Protein AF-A0A432SIT1-F1 (afdb_monomer_lite)

Foldseek 3Di:
DDDDDPPPPVVVVDPPPPPQPDAPPRVPDSDCCQAVVLLVPPPNHDWKHKYAAQDDDPCAQVDPVGPDQQDDHGWIFIFTSPFFDWDDDPPDIDTDGHSVRTDHTDD

pLDDT: mean 75.12, std 15.75, range [45.81, 93.75]

Sequence (107 aa):
MKRRELLGSLASAFTPKQESLIRPPYFGDESRAFEQECIRCDGRCATVCEEQIIQMGDDAYRREDMTIPWCKKGDHVMFGKYAGHRFKYGKSELRIMNDDEILAIVP

Structure (mmCIF, N/CA/C/O backbone):
data_AF-A0A432SIT1-F1
#
_entry.id   AF-A0A432SIT1-F1
#
loop_
_atom_site.group_PDB
_atom_site.id
_atom_site.type_symbol
_atom_site.label_atom_id
_atom_site.label_alt_id
_atom_site.label_comp_id
_atom_site.label_asym_id
_atom_site.label_entity_id
_atom_site.label_seq_id
_atom_site.pdbx_PDB_ins_code
_atom_site.Cartn_x
_atom_site.Cartn_y
_atom_site.Cartn_z
_atom_site.occupancy
_atom_site.B_iso_or_equiv
_atom_site.auth_seq_id
_atom_site.auth_comp_id
_atom_site.auth_asym_id
_atom_site.auth_atom_id
_atom_site.pdbx_PDB_model_num
ATOM 1 N N . MET A 1 1 ? -3.433 60.033 -12.160 1.00 45.81 1 MET A N 1
ATOM 2 C CA . MET A 1 1 ? -3.430 58.606 -12.549 1.00 45.81 1 MET A CA 1
ATOM 3 C C . MET A 1 1 ? -2.956 57.775 -11.356 1.00 45.81 1 MET A C 1
ATOM 5 O O . MET A 1 1 ? -1.764 57.713 -11.109 1.00 45.81 1 MET A O 1
ATOM 9 N N . LYS A 1 2 ? -3.878 57.216 -10.562 1.00 51.25 2 LYS A N 1
ATOM 10 C CA . LYS A 1 2 ? -3.599 56.277 -9.458 1.00 51.25 2 LYS A CA 1
ATOM 11 C C . LYS A 1 2 ? -4.516 55.074 -9.669 1.00 51.25 2 LYS A C 1
ATOM 13 O O . LYS A 1 2 ? -5.726 55.219 -9.525 1.00 51.25 2 LYS A O 1
ATOM 18 N N . ARG A 1 3 ? -3.976 53.943 -10.130 1.00 53.25 3 ARG A N 1
ATOM 19 C CA . ARG A 1 3 ? -4.777 52.740 -10.440 1.00 53.25 3 ARG A CA 1
ATOM 20 C C . ARG A 1 3 ? -3.981 51.433 -10.355 1.00 53.25 3 ARG A C 1
ATOM 22 O O . ARG A 1 3 ? -4.161 50.533 -11.162 1.00 53.25 3 ARG A O 1
ATOM 29 N N . ARG A 1 4 ? -3.084 51.351 -9.381 1.00 57.81 4 ARG A N 1
ATOM 30 C CA . ARG A 1 4 ? -2.407 50.135 -8.909 1.00 57.81 4 ARG A CA 1
ATOM 31 C C . ARG A 1 4 ? -2.311 50.278 -7.381 1.00 57.81 4 ARG A C 1
ATOM 33 O O . ARG A 1 4 ? -2.437 51.402 -6.913 1.00 57.81 4 ARG A O 1
ATOM 40 N N . GLU A 1 5 ? -2.194 49.186 -6.635 1.00 55.88 5 GLU A N 1
ATOM 41 C CA . GLU A 1 5 ? -2.113 49.082 -5.153 1.00 55.88 5 GLU A CA 1
ATOM 42 C C . GLU A 1 5 ? -3.354 48.602 -4.362 1.00 55.88 5 GLU A C 1
ATOM 44 O O . GLU A 1 5 ? -3.220 48.364 -3.169 1.00 55.88 5 GLU A O 1
ATOM 49 N N . LEU A 1 6 ? -4.536 48.357 -4.951 1.00 52.81 6 LEU A N 1
ATOM 50 C CA . LEU A 1 6 ? -5.701 47.855 -4.173 1.00 52.81 6 LEU A CA 1
ATOM 51 C C . LEU A 1 6 ? -6.047 46.366 -4.356 1.00 52.81 6 LEU A C 1
ATOM 53 O O . LEU A 1 6 ? -7.003 45.888 -3.757 1.00 52.81 6 LEU A O 1
ATOM 57 N N . LEU A 1 7 ? -5.276 45.613 -5.146 1.00 51.81 7 LEU A N 1
ATOM 58 C CA . LEU A 1 7 ? -5.534 44.184 -5.403 1.00 51.81 7 LEU A CA 1
ATOM 59 C C . LEU A 1 7 ? -4.482 43.235 -4.797 1.00 51.81 7 LEU A C 1
ATOM 61 O O . LEU A 1 7 ? -4.612 42.024 -4.934 1.00 51.81 7 LEU A O 1
ATOM 65 N N . GLY A 1 8 ? -3.460 43.755 -4.107 1.00 47.34 8 GLY A N 1
ATOM 66 C CA . GLY A 1 8 ? -2.400 42.934 -3.500 1.00 47.34 8 GLY A CA 1
ATOM 67 C C . GLY A 1 8 ? -2.788 42.264 -2.176 1.00 47.34 8 GLY A C 1
ATOM 68 O O . GLY A 1 8 ? -2.191 41.264 -1.796 1.00 47.34 8 GLY A O 1
ATOM 69 N N . SER A 1 9 ? -3.806 42.776 -1.482 1.00 53.16 9 SER A N 1
ATOM 70 C CA . SER A 1 9 ? -4.184 42.344 -0.127 1.00 53.16 9 SER A CA 1
ATOM 71 C C . SER A 1 9 ? -5.283 41.274 -0.074 1.00 53.16 9 SER A C 1
ATOM 73 O O . SER A 1 9 ? -5.517 40.710 0.990 1.00 53.16 9 SER A O 1
ATOM 75 N N . LEU A 1 10 ? -5.928 40.942 -1.201 1.00 51.94 10 LEU A N 1
ATOM 76 C CA . LEU A 1 10 ? -6.964 39.895 -1.273 1.00 51.94 10 LEU A CA 1
ATOM 77 C C . LEU A 1 10 ? -6.429 38.518 -1.701 1.00 51.94 10 LEU A C 1
ATOM 79 O O . LEU A 1 10 ? -7.095 37.512 -1.477 1.00 51.94 10 LEU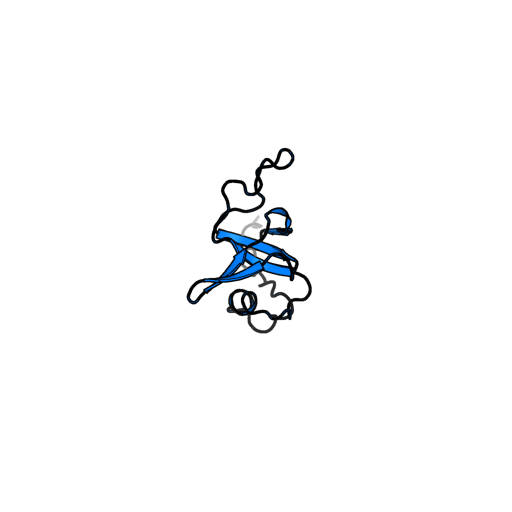 A O 1
ATOM 83 N N . ALA A 1 11 ? -5.222 38.445 -2.269 1.00 51.22 11 ALA A N 1
ATOM 84 C CA . ALA A 1 11 ? -4.628 37.181 -2.717 1.00 51.22 11 ALA A CA 1
ATOM 85 C C . ALA A 1 11 ? -4.097 36.303 -1.565 1.00 51.22 11 ALA A C 1
ATOM 87 O O . ALA A 1 11 ? -3.894 35.109 -1.753 1.00 51.22 11 ALA A O 1
ATOM 88 N N . SER A 1 12 ? -3.914 36.866 -0.363 1.00 50.09 12 SER A N 1
ATOM 89 C CA . SER A 1 12 ? -3.457 36.117 0.822 1.00 50.09 12 SER A CA 1
ATOM 90 C C . SER A 1 12 ? -4.591 35.364 1.544 1.00 50.09 12 SER A C 1
ATOM 92 O O . SER A 1 12 ? -4.336 34.554 2.428 1.00 50.09 12 SER A O 1
ATOM 94 N N . ALA A 1 13 ? -5.857 35.615 1.183 1.00 53.28 13 ALA A N 1
ATOM 95 C CA . ALA A 1 13 ? -7.022 35.019 1.848 1.00 53.28 13 ALA A CA 1
ATOM 96 C C . ALA A 1 13 ? -7.480 33.678 1.241 1.00 53.28 13 ALA A C 1
ATOM 98 O O . ALA A 1 13 ? -8.385 33.046 1.777 1.00 53.28 13 ALA A O 1
ATOM 99 N N . PHE A 1 14 ? -6.859 33.236 0.144 1.00 55.19 14 PHE A N 1
ATOM 100 C CA . PHE A 1 14 ? -7.122 31.943 -0.490 1.00 55.19 14 PHE A CA 1
ATOM 101 C C . PHE A 1 14 ? -5.865 31.073 -0.441 1.00 55.19 14 PHE A C 1
ATOM 103 O O . PHE A 1 14 ? -5.295 30.706 -1.465 1.00 55.19 14 PHE A O 1
ATOM 110 N N . THR A 1 15 ? -5.421 30.715 0.763 1.00 55.22 15 THR A N 1
ATOM 111 C CA . THR A 1 15 ? -4.758 29.419 0.903 1.00 55.22 15 THR A CA 1
ATOM 112 C C . THR A 1 15 ? -5.857 28.369 0.747 1.00 55.22 15 THR A C 1
ATOM 114 O O . THR A 1 15 ? -6.814 28.392 1.525 1.00 55.22 15 THR A O 1
ATOM 117 N N . PRO A 1 16 ? -5.815 27.488 -0.272 1.00 46.69 16 PRO A N 1
ATOM 118 C CA . PRO A 1 16 ? -6.739 26.368 -0.307 1.00 46.69 16 PRO A CA 1
ATOM 119 C C . PRO A 1 16 ? -6.491 25.581 0.976 1.00 46.69 16 PRO A C 1
ATOM 121 O O . PRO A 1 16 ? -5.409 25.033 1.184 1.00 46.69 16 PRO A O 1
ATOM 124 N N . LYS A 1 17 ? -7.465 25.611 1.888 1.00 48.81 17 LYS A N 1
ATOM 125 C CA . LYS A 1 17 ? -7.467 24.732 3.049 1.00 48.81 17 LYS A CA 1
ATOM 126 C C . LYS A 1 17 ? -7.450 23.331 2.451 1.00 48.81 17 LYS A C 1
ATOM 128 O O . LYS A 1 17 ? -8.378 22.979 1.731 1.00 48.81 17 LYS A O 1
ATOM 133 N N . GLN A 1 18 ? -6.351 22.608 2.632 1.00 53.22 18 GLN A N 1
ATOM 134 C CA . GLN A 1 18 ? -6.224 21.237 2.164 1.00 53.22 18 GLN A CA 1
ATOM 135 C C . GLN A 1 18 ? -7.281 20.439 2.927 1.00 53.22 18 GLN A C 1
ATOM 137 O O . GLN A 1 18 ? -7.108 20.152 4.108 1.00 53.22 18 GLN A O 1
ATOM 142 N N . GLU A 1 19 ? -8.440 20.233 2.301 1.00 53.88 19 GLU A N 1
ATOM 143 C CA . GLU A 1 19 ? -9.529 19.473 2.899 1.00 53.88 19 GLU A CA 1
ATOM 144 C C . GLU A 1 19 ? -9.008 18.056 3.137 1.00 53.88 19 GLU A C 1
ATOM 146 O O . GLU A 1 19 ? -8.532 17.384 2.218 1.00 53.88 19 GLU A O 1
ATOM 151 N N . SER A 1 20 ? -9.041 17.629 4.395 1.00 57.50 20 SER A N 1
ATOM 152 C CA . SER A 1 20 ? -8.817 16.252 4.809 1.00 57.50 20 SER A CA 1
ATOM 153 C C . SER A 1 20 ? -9.859 15.396 4.090 1.00 57.50 20 SER A C 1
ATOM 155 O O . SER A 1 20 ? -11.030 15.360 4.458 1.00 57.50 20 SER A O 1
ATOM 157 N N . LEU A 1 21 ? -9.455 14.724 3.012 1.00 59.50 21 LEU A N 1
ATOM 158 C CA . LEU A 1 21 ? -10.282 13.736 2.322 1.00 59.50 21 LEU A CA 1
ATOM 159 C C . LEU A 1 21 ? -10.420 12.501 3.224 1.00 59.50 21 LEU A C 1
ATOM 161 O O . LEU A 1 21 ? -9.739 11.493 3.043 1.00 59.50 21 LEU A O 1
ATOM 165 N N . ILE A 1 22 ? -11.287 12.590 4.234 1.00 61.59 22 ILE A N 1
ATOM 166 C CA . ILE A 1 22 ? -11.561 11.475 5.138 1.00 61.59 22 ILE A CA 1
ATOM 167 C C . ILE A 1 22 ? -12.398 10.444 4.383 1.00 61.59 22 ILE A C 1
ATOM 169 O O . ILE A 1 22 ? -13.471 10.748 3.859 1.00 61.59 22 ILE A O 1
ATOM 173 N N . ARG A 1 23 ? -11.913 9.204 4.316 1.00 56.94 23 ARG A N 1
ATOM 174 C CA . ARG A 1 23 ? -12.591 8.126 3.591 1.00 56.94 23 ARG A CA 1
ATOM 175 C C . ARG A 1 23 ? -13.673 7.466 4.459 1.00 56.94 23 ARG A C 1
ATOM 177 O O . ARG A 1 23 ? -13.408 7.182 5.631 1.00 56.94 23 ARG A O 1
ATOM 184 N N . PRO A 1 24 ? -14.850 7.117 3.899 1.00 59.84 24 PRO A N 1
ATOM 185 C CA . PRO A 1 24 ? -15.763 6.185 4.558 1.00 59.84 24 PRO A CA 1
ATOM 186 C C . PRO A 1 24 ? -15.031 4.887 4.912 1.00 59.84 24 PRO A C 1
ATOM 188 O O . PRO A 1 24 ? -14.289 4.374 4.068 1.00 59.84 24 PRO A O 1
ATOM 191 N N . PRO A 1 25 ? -15.262 4.291 6.093 1.00 61.09 25 PRO A N 1
ATOM 192 C CA . PRO A 1 25 ? -16.231 4.643 7.143 1.00 61.09 25 PRO A CA 1
ATOM 193 C C . PRO A 1 25 ? -15.707 5.604 8.233 1.00 61.09 25 PRO A C 1
ATOM 195 O O . PRO A 1 25 ? -16.399 5.823 9.222 1.00 61.09 25 PRO A O 1
ATOM 198 N N . TYR A 1 26 ? -14.504 6.164 8.097 1.00 65.62 26 TYR A N 1
ATOM 199 C CA . TYR A 1 26 ? -13.787 6.849 9.185 1.00 65.62 26 TYR A CA 1
ATOM 200 C C . TYR A 1 26 ? -14.044 8.362 9.265 1.00 65.62 26 TYR A C 1
ATOM 202 O O . TYR A 1 26 ? -13.291 9.080 9.912 1.00 65.62 26 TYR A O 1
ATOM 210 N N . PHE A 1 27 ? -15.127 8.843 8.647 1.00 61.22 27 PHE A N 1
ATOM 211 C CA . PHE A 1 27 ? -15.499 10.260 8.523 1.00 61.22 27 PHE A CA 1
ATOM 212 C C . PHE A 1 27 ? -15.557 11.066 9.832 1.00 61.22 27 PHE A C 1
ATOM 214 O O . PHE A 1 27 ? -15.556 12.290 9.778 1.00 61.22 27 PHE A O 1
ATOM 221 N N . GLY A 1 28 ? -15.672 10.401 10.985 1.00 59.22 28 GLY A N 1
ATOM 222 C CA . GLY A 1 28 ? -15.882 11.050 12.281 1.00 59.22 28 GLY A CA 1
ATOM 223 C C . GLY A 1 28 ? -14.614 11.505 13.004 1.00 59.22 28 GLY A C 1
ATOM 224 O O . GLY A 1 28 ? -14.716 12.363 13.871 1.00 59.22 28 GLY A O 1
ATOM 225 N N . ASP A 1 29 ? -13.442 10.966 12.654 1.00 61.50 29 ASP A N 1
ATOM 226 C CA . ASP A 1 29 ? -12.200 11.204 13.394 1.00 61.50 29 ASP A CA 1
ATOM 227 C C . ASP A 1 29 ? -11.036 11.492 12.438 1.00 61.50 29 ASP A C 1
ATOM 229 O O . ASP A 1 29 ? -10.348 10.590 11.955 1.00 61.50 29 ASP A O 1
ATOM 233 N N . GLU A 1 30 ? -10.779 12.783 12.211 1.00 58.59 30 GLU A N 1
ATOM 234 C CA . GLU A 1 30 ? -9.646 13.286 11.415 1.00 58.59 30 GLU A CA 1
ATOM 235 C C . GLU A 1 30 ? -8.285 12.883 11.978 1.00 58.59 30 GLU A C 1
ATOM 237 O O . GLU A 1 30 ? -7.285 12.878 11.266 1.00 58.59 30 GLU A O 1
ATOM 242 N N . SER A 1 31 ? -8.228 12.601 13.279 1.00 55.97 31 SER A N 1
ATOM 243 C CA . SER A 1 31 ? -6.972 12.705 13.998 1.00 55.97 31 SER A CA 1
ATOM 244 C C . SER A 1 31 ? -6.063 11.504 13.812 1.00 55.97 31 SER A C 1
ATOM 246 O O . SER A 1 31 ? -4.880 11.763 13.6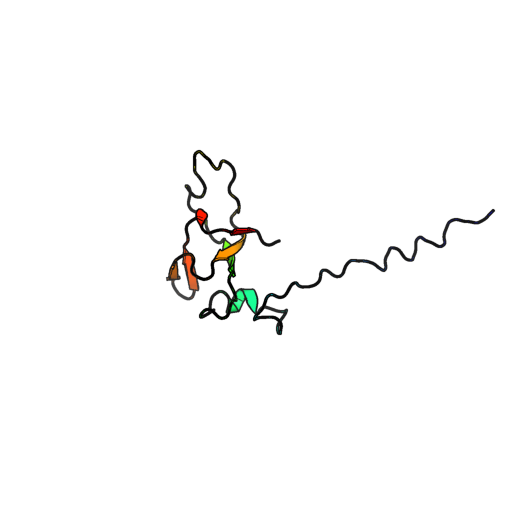73 1.00 55.97 31 SER A O 1
ATOM 248 N N . ARG A 1 32 ? -6.547 10.249 13.787 1.00 54.00 32 ARG A N 1
ATOM 249 C CA . ARG A 1 32 ? -5.733 9.018 13.573 1.00 54.00 32 ARG A CA 1
ATOM 250 C C . ARG A 1 32 ? -6.541 7.762 13.214 1.00 54.00 32 ARG A C 1
ATOM 252 O O . ARG A 1 32 ? -5.985 6.661 13.225 1.00 54.00 32 ARG A O 1
ATOM 259 N N . ALA A 1 33 ? -7.842 7.888 12.939 1.00 58.56 33 ALA A N 1
ATOM 260 C CA . ALA A 1 33 ? -8.713 6.720 12.817 1.00 58.56 33 ALA A CA 1
ATOM 261 C C . ALA A 1 33 ? -8.265 5.795 11.684 1.00 58.56 33 ALA A C 1
ATOM 263 O O . ALA A 1 33 ? -8.187 4.592 11.877 1.00 58.56 33 ALA A O 1
ATOM 264 N N . PHE A 1 34 ? -7.872 6.339 10.534 1.00 61.19 34 PHE A N 1
ATOM 265 C CA . PHE A 1 34 ? -7.492 5.505 9.401 1.00 61.19 34 PHE A CA 1
ATOM 266 C C . PHE A 1 34 ? -6.199 4.702 9.636 1.00 61.19 34 PHE A C 1
ATOM 268 O O . PHE A 1 34 ? -6.210 3.482 9.512 1.00 61.19 34 PHE A O 1
ATOM 275 N N . GLU A 1 35 ? -5.103 5.347 10.041 1.00 63.44 35 GLU A N 1
ATOM 276 C CA . GLU A 1 35 ? -3.790 4.695 10.212 1.00 63.44 35 GLU A CA 1
ATOM 277 C C . GLU A 1 35 ? -3.804 3.571 11.258 1.00 63.44 35 GLU A C 1
ATOM 279 O O . GLU A 1 35 ? -3.125 2.557 11.102 1.00 63.44 35 GLU A O 1
ATOM 284 N N . GLN A 1 36 ? -4.570 3.744 12.339 1.00 64.81 36 GLN A N 1
ATOM 285 C CA . GLN A 1 36 ? -4.616 2.779 13.441 1.00 64.81 36 GLN A CA 1
ATOM 286 C C . GLN A 1 36 ? -5.708 1.725 13.250 1.00 64.81 36 GLN A C 1
ATOM 288 O O . GLN A 1 36 ? -5.494 0.551 13.566 1.00 64.81 36 GLN A O 1
ATOM 293 N N . GLU A 1 37 ? -6.869 2.120 12.722 1.00 66.31 37 GLU A N 1
ATOM 294 C CA . GLU A 1 37 ? -8.001 1.210 12.550 1.00 66.31 37 GLU A CA 1
ATOM 295 C C . GLU A 1 37 ? -7.902 0.397 11.263 1.00 66.31 37 GLU A C 1
ATOM 297 O O . GLU A 1 37 ? -8.413 -0.716 11.245 1.00 66.31 37 GLU A O 1
ATOM 302 N N . CYS A 1 38 ? -7.239 0.880 10.202 1.00 68.75 38 CYS A N 1
ATOM 303 C CA . CYS A 1 38 ? -7.060 0.112 8.962 1.00 68.75 38 CYS A CA 1
ATOM 304 C C . CYS A 1 38 ? -6.295 -1.194 9.235 1.00 68.75 38 CYS A C 1
ATOM 306 O O . CYS A 1 38 ? -6.737 -2.270 8.827 1.00 68.75 38 CYS A O 1
ATOM 308 N N . ILE A 1 39 ? -5.233 -1.121 10.051 1.00 66.94 39 ILE A N 1
ATOM 309 C CA . ILE A 1 39 ? -4.450 -2.291 10.476 1.00 66.94 39 ILE A CA 1
ATOM 310 C C . ILE A 1 39 ? -5.334 -3.296 11.214 1.00 66.94 39 ILE A C 1
ATOM 312 O O . ILE A 1 39 ? -5.170 -4.493 11.037 1.00 66.94 39 ILE A O 1
ATOM 316 N N . ARG A 1 40 ? -6.302 -2.844 12.019 1.00 68.38 40 ARG A N 1
ATOM 317 C CA . ARG A 1 40 ? -7.214 -3.705 12.799 1.00 68.38 40 ARG A CA 1
ATOM 318 C C . ARG A 1 40 ? -8.570 -3.918 12.131 1.00 68.38 40 ARG A C 1
ATOM 320 O O . ARG A 1 40 ? -9.484 -4.452 12.749 1.00 68.38 40 ARG A O 1
ATOM 327 N N . CYS A 1 41 ? -8.724 -3.495 10.882 1.00 67.56 41 CYS A N 1
ATOM 328 C CA . CYS A 1 41 ? -10.023 -3.466 10.243 1.00 67.56 41 CYS A CA 1
ATOM 329 C C . CYS A 1 41 ? -10.475 -4.892 9.917 1.00 67.56 41 CYS A C 1
ATOM 331 O O . CYS A 1 41 ? -9.872 -5.564 9.078 1.00 67.56 41 CYS A O 1
ATOM 333 N N . ASP A 1 42 ? -11.592 -5.317 10.510 1.00 67.19 42 ASP A N 1
ATOM 334 C CA . ASP A 1 42 ? -12.312 -6.554 10.162 1.00 67.19 42 ASP A CA 1
ATOM 335 C C . ASP A 1 42 ? -13.163 -6.391 8.886 1.00 67.19 42 ASP A C 1
ATOM 337 O O . ASP A 1 42 ? -14.167 -7.065 8.666 1.00 67.19 42 ASP A O 1
ATOM 341 N N . GLY A 1 43 ? -12.787 -5.443 8.026 1.00 64.06 43 GLY A N 1
ATOM 342 C CA . GLY A 1 43 ? -13.437 -5.209 6.750 1.00 64.06 43 GLY A CA 1
ATOM 343 C C . GLY A 1 43 ? -14.602 -4.216 6.769 1.00 64.06 43 GLY A C 1
ATOM 344 O O . GLY A 1 43 ? -15.537 -4.363 5.985 1.00 64.06 43 GLY A O 1
ATOM 345 N N . ARG A 1 44 ? -14.534 -3.179 7.604 1.00 64.50 44 ARG A N 1
ATOM 346 C CA . ARG A 1 44 ? -15.450 -2.025 7.548 1.00 64.50 44 ARG A CA 1
ATOM 347 C C . ARG A 1 44 ? -15.154 -1.072 6.381 1.00 64.50 44 ARG A C 1
ATOM 349 O O . ARG A 1 44 ? -16.037 -0.321 5.980 1.00 64.50 44 ARG A O 1
ATOM 356 N N . CYS A 1 45 ? -13.939 -1.106 5.824 1.00 67.00 45 CYS A N 1
ATOM 357 C CA . CYS A 1 45 ? -13.577 -0.345 4.625 1.00 67.00 45 CYS A CA 1
ATOM 358 C C . CYS A 1 45 ? -14.437 -0.777 3.428 1.00 67.00 45 CYS A C 1
ATOM 360 O O . CYS A 1 45 ? -14.687 -1.975 3.245 1.00 67.00 45 CYS A O 1
ATOM 362 N N . ALA A 1 46 ? -14.854 0.195 2.608 1.00 66.06 46 ALA A N 1
ATOM 363 C CA . ALA A 1 46 ? -15.747 -0.038 1.475 1.00 66.06 46 ALA A CA 1
ATOM 364 C C . ALA A 1 46 ? -15.145 -1.025 0.459 1.00 66.06 46 ALA A C 1
ATOM 366 O O . ALA A 1 46 ? -15.739 -2.065 0.183 1.00 66.06 46 ALA A O 1
ATOM 367 N N . THR A 1 47 ? -13.954 -0.730 -0.066 1.00 76.12 47 THR A N 1
ATOM 368 C CA . THR A 1 47 ? -13.354 -1.501 -1.176 1.00 76.12 47 THR A CA 1
ATOM 369 C C . THR A 1 47 ? -11.828 -1.561 -1.136 1.00 76.12 47 THR A C 1
ATOM 371 O O . THR A 1 47 ? -11.242 -2.564 -1.545 1.00 76.12 47 THR A O 1
ATOM 374 N N . VAL A 1 48 ? -11.183 -0.523 -0.607 1.00 83.50 48 VAL A N 1
ATOM 375 C CA . VAL A 1 48 ? -9.728 -0.346 -0.620 1.00 83.50 48 VAL A CA 1
ATOM 376 C C . VAL A 1 48 ? -9.210 0.004 0.769 1.00 83.50 48 VAL A C 1
ATOM 378 O O . VAL A 1 48 ? -9.890 0.679 1.546 1.00 83.50 48 VAL A O 1
ATOM 381 N N . CYS A 1 49 ? -8.010 -0.477 1.065 1.00 84.25 49 CYS A N 1
ATOM 382 C CA . CYS A 1 49 ? -7.250 -0.158 2.265 1.00 84.25 49 CYS A CA 1
ATOM 383 C C . CYS A 1 49 ? -6.010 0.648 1.876 1.00 84.25 49 CYS A C 1
ATOM 385 O O . CYS A 1 49 ? -5.619 0.666 0.711 1.00 84.25 49 CYS A O 1
ATOM 387 N N . GLU A 1 50 ? -5.405 1.312 2.851 1.00 85.56 50 GLU A N 1
ATOM 388 C CA . GLU A 1 50 ? -4.133 2.006 2.689 1.00 85.56 50 GLU A CA 1
ATOM 389 C C . GLU A 1 50 ? -3.250 1.706 3.897 1.00 85.56 50 GLU A C 1
ATOM 391 O O . GLU A 1 50 ? -3.714 1.711 5.039 1.00 85.56 50 GLU A O 1
ATOM 396 N N . GLU A 1 51 ? -1.989 1.400 3.616 1.00 86.19 51 GLU A N 1
ATOM 397 C CA . GLU A 1 51 ? -0.953 1.110 4.603 1.00 86.19 51 GLU A CA 1
ATOM 398 C C . GLU A 1 51 ? 0.381 1.699 4.118 1.00 86.19 51 GLU A C 1
ATOM 400 O O . GLU A 1 51 ? 0.578 1.954 2.926 1.00 86.19 51 GLU A O 1
ATOM 405 N N . GLN A 1 52 ? 1.303 1.919 5.055 1.00 90.31 52 GLN A N 1
ATOM 406 C CA . GLN A 1 52 ? 2.646 2.405 4.754 1.00 90.31 52 GLN A CA 1
ATOM 407 C C . GLN A 1 52 ? 3.602 1.247 4.453 1.00 90.31 52 GLN A C 1
ATOM 409 O O . GLN A 1 52 ? 3.642 0.243 5.169 1.00 90.31 52 GLN A O 1
ATOM 414 N N . ILE A 1 53 ? 4.456 1.424 3.446 1.00 92.69 53 ILE A N 1
ATOM 415 C CA . ILE A 1 53 ? 5.487 0.443 3.106 1.00 92.69 53 ILE A CA 1
ATOM 416 C C . ILE A 1 53 ? 6.655 0.520 4.087 1.00 92.69 53 ILE A C 1
ATOM 418 O O . ILE A 1 53 ? 7.440 1.470 4.086 1.00 92.69 53 ILE A O 1
ATOM 422 N N . ILE A 1 54 ? 6.834 -0.541 4.874 1.00 93.44 54 ILE A N 1
ATOM 423 C CA . ILE A 1 54 ? 7.948 -0.673 5.827 1.00 93.44 54 ILE A CA 1
ATOM 424 C C . ILE A 1 54 ? 9.196 -1.333 5.222 1.00 93.44 54 ILE A C 1
ATOM 426 O O . ILE A 1 54 ? 10.326 -1.048 5.636 1.00 93.44 54 ILE A O 1
ATOM 430 N N . GLN A 1 55 ? 9.008 -2.219 4.244 1.00 93.75 55 GLN A N 1
ATOM 431 C CA . GLN A 1 55 ? 10.065 -2.984 3.591 1.00 93.75 55 GLN A CA 1
ATOM 432 C C . GLN A 1 55 ? 9.593 -3.445 2.212 1.00 93.75 55 GLN A C 1
ATOM 434 O O . GLN A 1 55 ? 8.414 -3.729 2.024 1.00 93.75 55 GLN A O 1
ATOM 439 N N . MET A 1 56 ? 10.527 -3.522 1.268 1.00 93.19 56 MET A N 1
ATOM 440 C CA . MET A 1 56 ? 10.321 -4.083 -0.065 1.00 93.19 56 MET A CA 1
ATOM 441 C C . MET A 1 56 ? 11.317 -5.223 -0.271 1.00 93.19 56 MET A C 1
ATOM 443 O O . MET A 1 56 ? 12.417 -5.173 0.283 1.00 93.19 56 MET A O 1
ATOM 447 N N . GLY A 1 57 ? 10.915 -6.249 -1.019 1.00 91.06 57 GLY A N 1
ATOM 448 C CA . GLY A 1 57 ? 11.829 -7.300 -1.462 1.00 91.06 57 GLY A CA 1
ATOM 449 C C . GLY A 1 57 ? 12.744 -6.803 -2.580 1.00 91.06 57 GLY A C 1
ATOM 450 O O . GLY A 1 57 ? 12.376 -5.887 -3.314 1.00 91.06 57 GLY A O 1
ATOM 451 N N . ASP A 1 58 ? 13.911 -7.428 -2.726 1.00 89.38 58 ASP A N 1
ATOM 452 C CA . ASP A 1 58 ? 14.926 -7.019 -3.711 1.00 89.38 58 ASP A CA 1
ATOM 453 C C . ASP A 1 58 ? 14.459 -7.193 -5.167 1.00 89.38 58 ASP A C 1
ATOM 455 O O . ASP A 1 58 ? 14.902 -6.466 -6.054 1.00 89.38 58 ASP A O 1
ATOM 459 N N . ASP A 1 59 ? 13.529 -8.122 -5.402 1.00 87.44 59 ASP A N 1
ATOM 460 C CA . ASP A 1 59 ? 12.940 -8.395 -6.717 1.00 87.44 59 ASP A CA 1
ATOM 461 C C . ASP A 1 59 ? 11.544 -7.765 -6.900 1.00 87.44 59 ASP A C 1
ATOM 463 O O . ASP A 1 59 ? 10.864 -8.039 -7.889 1.00 87.44 59 ASP A O 1
ATOM 467 N N . ALA A 1 60 ? 11.092 -6.914 -5.971 1.00 88.75 60 ALA A N 1
ATOM 468 C CA . ALA A 1 60 ? 9.815 -6.214 -6.120 1.00 88.75 60 ALA A CA 1
ATOM 469 C C . ALA A 1 60 ? 9.831 -5.336 -7.382 1.00 88.75 60 ALA A C 1
ATOM 471 O O . ALA A 1 60 ? 10.767 -4.562 -7.589 1.00 88.75 60 ALA A O 1
ATOM 472 N N . TYR A 1 61 ? 8.794 -5.444 -8.216 1.00 87.06 61 TYR A N 1
ATOM 473 C CA . TYR A 1 61 ? 8.685 -4.776 -9.515 1.00 87.06 61 TYR A CA 1
ATOM 474 C C . TYR A 1 61 ? 9.803 -5.115 -10.513 1.00 87.06 61 TYR A C 1
ATOM 476 O O . TYR A 1 61 ? 9.942 -4.436 -11.527 1.00 87.06 61 TYR A O 1
ATOM 484 N N . ARG A 1 62 ? 10.599 -6.168 -10.282 1.00 85.25 62 ARG A N 1
ATOM 485 C CA . ARG A 1 62 ? 11.676 -6.571 -11.192 1.00 85.25 62 ARG A CA 1
ATOM 486 C C . ARG A 1 62 ? 11.124 -7.435 -12.323 1.00 85.25 62 ARG A C 1
ATOM 488 O O . ARG A 1 62 ? 11.187 -8.662 -12.275 1.00 85.25 62 ARG A O 1
ATOM 495 N N . ARG A 1 63 ? 10.565 -6.783 -13.341 1.00 82.19 63 ARG A N 1
ATOM 496 C CA . ARG A 1 63 ? 9.884 -7.438 -14.465 1.00 82.19 63 ARG A CA 1
ATOM 497 C C . ARG A 1 63 ? 10.322 -6.841 -15.795 1.00 82.19 63 ARG A C 1
ATOM 499 O O . ARG A 1 63 ? 10.828 -5.725 -15.838 1.00 82.19 63 ARG A O 1
ATOM 506 N N . GLU A 1 64 ? 10.135 -7.576 -16.887 1.00 82.44 64 GLU A N 1
ATOM 507 C CA . GLU A 1 64 ? 10.493 -7.081 -18.226 1.00 82.44 64 GLU A CA 1
ATOM 508 C C . GLU A 1 64 ? 9.596 -5.917 -18.683 1.00 82.44 64 GLU A C 1
ATOM 510 O O . GLU A 1 64 ? 10.036 -5.059 -19.446 1.00 82.44 64 GLU A O 1
ATOM 515 N N . ASP A 1 65 ? 8.355 -5.869 -18.198 1.00 80.12 65 ASP A N 1
ATOM 516 C CA . ASP A 1 65 ? 7.326 -4.886 -18.547 1.00 80.12 65 ASP A CA 1
ATOM 517 C C . ASP A 1 65 ? 7.298 -3.657 -17.622 1.00 80.12 65 ASP A C 1
ATOM 519 O O . ASP A 1 65 ? 6.777 -2.608 -18.008 1.00 80.12 65 ASP A O 1
ATOM 523 N N . MET A 1 66 ? 7.892 -3.750 -16.429 1.00 74.38 66 MET A N 1
ATOM 524 C CA . MET A 1 66 ? 7.950 -2.669 -15.444 1.00 74.38 66 MET A CA 1
ATOM 525 C C . MET A 1 66 ? 9.389 -2.354 -15.045 1.00 74.38 66 MET A C 1
ATOM 527 O O . MET A 1 66 ? 10.050 -3.112 -14.344 1.00 74.38 66 MET A O 1
ATOM 531 N N . THR A 1 67 ? 9.869 -1.185 -15.473 1.00 70.50 67 THR A N 1
ATOM 532 C CA . THR A 1 67 ? 11.237 -0.717 -15.195 1.00 70.50 67 THR A CA 1
ATOM 533 C C . THR A 1 67 ? 11.328 0.240 -14.009 1.00 70.50 67 THR A C 1
ATOM 535 O O . THR A 1 67 ? 12.426 0.484 -13.509 1.00 70.50 67 THR A O 1
ATOM 538 N N . ILE A 1 68 ? 10.199 0.792 -13.552 1.00 81.94 68 ILE A N 1
ATOM 539 C CA . ILE A 1 68 ? 10.142 1.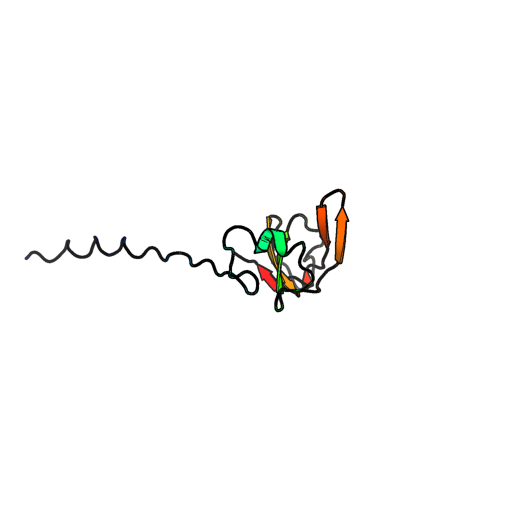764 -12.456 1.00 81.94 68 ILE A CA 1
ATOM 540 C C . ILE A 1 68 ? 9.105 1.282 -11.434 1.00 81.94 68 ILE A C 1
ATOM 542 O O . ILE A 1 68 ? 7.938 1.129 -11.802 1.00 81.94 68 ILE A O 1
ATOM 546 N N . PRO A 1 69 ? 9.496 1.054 -10.167 1.00 86.19 69 PRO A N 1
ATOM 547 C CA . PRO A 1 69 ? 8.561 0.641 -9.131 1.00 86.19 69 PRO A CA 1
ATOM 548 C C . PRO A 1 69 ? 7.542 1.750 -8.866 1.00 86.19 69 PRO A C 1
ATOM 550 O O . PRO A 1 69 ? 7.893 2.932 -8.827 1.00 86.19 69 PRO A O 1
ATOM 553 N N . TRP A 1 70 ? 6.283 1.368 -8.647 1.00 85.19 70 TRP A N 1
ATOM 554 C CA . TRP A 1 70 ? 5.228 2.336 -8.349 1.00 85.19 70 TRP A CA 1
ATOM 555 C C . TRP A 1 70 ? 5.438 3.041 -7.024 1.00 85.19 70 TRP A C 1
ATOM 557 O O . TRP A 1 70 ? 5.069 4.194 -6.916 1.00 85.19 70 TRP A O 1
ATOM 567 N N . CYS A 1 71 ? 6.035 2.381 -6.040 1.00 90.88 71 CYS A N 1
ATOM 568 C CA . CYS A 1 71 ? 6.184 2.887 -4.684 1.00 90.88 71 CYS A CA 1
ATOM 569 C C . CYS A 1 71 ? 7.582 2.588 -4.142 1.00 90.88 71 CYS A C 1
ATOM 571 O O . CYS A 1 71 ? 8.251 1.652 -4.584 1.00 90.88 71 CYS A O 1
ATOM 573 N N . LYS A 1 72 ? 8.001 3.346 -3.133 1.00 91.62 72 LYS A N 1
ATOM 574 C CA . LYS A 1 72 ? 9.226 3.102 -2.360 1.00 91.62 72 LYS A CA 1
ATOM 575 C C . LYS A 1 72 ? 8.901 2.927 -0.879 1.00 91.62 72 LYS A C 1
ATOM 577 O O . LYS A 1 72 ? 7.821 3.260 -0.396 1.00 91.62 72 LYS A O 1
ATOM 582 N N . LYS A 1 73 ? 9.879 2.425 -0.126 1.00 93.38 73 LYS A N 1
ATOM 583 C CA . LYS A 1 73 ? 9.802 2.364 1.337 1.00 93.38 73 LYS A CA 1
ATOM 584 C C . LYS A 1 73 ? 9.475 3.747 1.919 1.00 93.38 73 LYS A C 1
ATOM 586 O O . LYS A 1 73 ? 10.162 4.720 1.616 1.00 93.38 73 LYS A O 1
ATOM 591 N N . GLY A 1 74 ? 8.471 3.795 2.791 1.00 90.25 74 GLY A N 1
ATOM 592 C CA . GLY A 1 74 ? 7.959 5.011 3.422 1.00 90.25 74 GLY A CA 1
ATOM 593 C C . GLY A 1 74 ? 6.722 5.607 2.748 1.00 90.25 74 GLY A C 1
ATOM 594 O O . GLY A 1 74 ? 6.021 6.377 3.404 1.00 90.25 74 GLY A O 1
ATOM 595 N N . ASP A 1 75 ? 6.417 5.229 1.505 1.00 91.38 75 ASP A N 1
ATOM 596 C CA . ASP A 1 75 ? 5.205 5.687 0.826 1.00 91.38 75 ASP A CA 1
ATOM 597 C C . ASP A 1 75 ? 3.956 5.014 1.412 1.00 91.38 75 ASP A C 1
ATOM 599 O O . ASP A 1 75 ? 3.998 3.872 1.886 1.00 91.38 75 ASP A O 1
ATOM 603 N N . HIS A 1 76 ? 2.835 5.729 1.346 1.00 89.25 76 HIS A N 1
ATOM 604 C CA . HIS A 1 76 ? 1.509 5.195 1.630 1.00 89.25 76 HIS A CA 1
ATOM 605 C C . HIS A 1 76 ? 0.900 4.674 0.337 1.00 89.25 76 HIS A C 1
ATOM 607 O O . HIS A 1 76 ? 0.863 5.383 -0.667 1.00 89.25 76 HIS A O 1
ATOM 613 N N . VAL A 1 77 ? 0.425 3.435 0.346 1.00 91.19 77 VAL A N 1
ATOM 614 C CA . VAL A 1 77 ? -0.125 2.791 -0.848 1.00 91.19 77 VAL A CA 1
ATOM 615 C C . VAL A 1 77 ? -1.535 2.301 -0.609 1.00 91.19 77 VAL A C 1
ATOM 617 O O . VAL A 1 77 ? -1.866 1.841 0.481 1.00 91.19 77 VAL A O 1
ATOM 620 N N . MET A 1 78 ? -2.361 2.379 -1.648 1.00 89.81 78 MET A N 1
ATOM 621 C CA . MET A 1 78 ? -3.696 1.797 -1.676 1.00 89.81 78 MET A CA 1
ATOM 622 C C . MET A 1 78 ? -3.659 0.415 -2.302 1.00 89.81 78 MET A C 1
ATOM 624 O O . MET A 1 78 ? -3.007 0.213 -3.323 1.00 89.81 78 MET A O 1
ATOM 628 N N . PHE A 1 79 ? -4.426 -0.508 -1.741 1.00 90.88 79 PHE A N 1
ATOM 629 C CA . PHE A 1 79 ? -4.576 -1.867 -2.252 1.00 90.88 79 PHE A CA 1
ATOM 630 C C . PHE A 1 79 ? -5.995 -2.383 -1.993 1.00 90.88 79 PHE A C 1
ATOM 632 O O . PHE A 1 79 ? -6.765 -1.813 -1.207 1.00 90.88 79 PHE A O 1
ATOM 639 N N . GLY A 1 80 ? -6.371 -3.462 -2.677 1.00 89.31 80 GLY A N 1
ATOM 640 C CA . GLY A 1 80 ? -7.670 -4.100 -2.482 1.00 89.31 80 GLY A CA 1
ATOM 641 C C . GLY A 1 80 ? -7.831 -4.619 -1.053 1.00 89.31 80 GLY A C 1
ATOM 642 O O . GLY A 1 80 ? -6.916 -5.199 -0.482 1.00 89.31 80 GLY A O 1
ATOM 643 N N . LYS A 1 81 ? -9.018 -4.466 -0.462 1.00 84.62 81 LYS A N 1
ATOM 644 C CA . LYS A 1 81 ? -9.311 -4.847 0.935 1.00 84.62 81 LYS A CA 1
ATOM 645 C C . LYS A 1 81 ? -8.794 -6.232 1.371 1.00 84.62 81 LYS A C 1
ATOM 647 O O . LYS A 1 81 ? -8.383 -6.407 2.519 1.00 84.62 81 LYS A O 1
ATOM 652 N N . TYR A 1 82 ? -8.850 -7.212 0.472 1.00 86.12 82 TYR A N 1
ATOM 653 C CA . TYR A 1 82 ? -8.475 -8.604 0.735 1.00 86.12 82 TYR A CA 1
ATOM 654 C C . TYR A 1 82 ? -7.092 -8.983 0.190 1.00 86.12 82 TYR A C 1
ATOM 656 O O . TYR A 1 82 ? -6.735 -10.156 0.240 1.00 86.12 82 TYR A O 1
ATOM 664 N N . ALA A 1 83 ? -6.317 -8.019 -0.312 1.00 90.69 83 ALA A N 1
ATOM 665 C CA . ALA A 1 83 ? -5.001 -8.289 -0.864 1.00 90.69 83 ALA A CA 1
ATOM 666 C C . ALA A 1 83 ? -3.967 -8.590 0.232 1.00 90.69 83 ALA A C 1
ATOM 668 O O . ALA A 1 83 ? -3.946 -7.976 1.309 1.00 90.69 83 ALA A O 1
ATOM 669 N N . GLY A 1 84 ? -3.084 -9.539 -0.072 1.00 91.12 84 GLY A N 1
ATOM 670 C CA . GLY A 1 84 ? -2.014 -9.975 0.815 1.00 91.12 84 GLY A CA 1
ATOM 671 C C . GLY A 1 84 ? -2.458 -10.821 2.010 1.00 91.12 84 GLY A C 1
ATOM 672 O O . GLY A 1 84 ? -3.621 -11.179 2.187 1.00 91.12 84 GLY A O 1
ATOM 673 N N . HIS A 1 85 ? -1.487 -11.123 2.865 1.00 90.88 85 HIS A N 1
ATOM 674 C CA . HIS A 1 85 ? -1.639 -11.950 4.054 1.00 90.88 85 HIS A CA 1
ATOM 675 C C . HIS A 1 85 ? -1.223 -11.183 5.304 1.00 90.88 85 HIS A C 1
ATOM 677 O O . HIS A 1 85 ? -0.133 -10.613 5.369 1.00 90.88 85 HIS A O 1
ATOM 683 N N . ARG A 1 86 ? -2.090 -11.207 6.318 1.00 88.94 86 ARG A N 1
ATOM 684 C CA . ARG A 1 86 ? -1.821 -10.631 7.638 1.00 88.94 86 ARG A CA 1
ATOM 685 C C . ARG A 1 86 ? -1.145 -11.667 8.526 1.00 88.94 86 ARG A C 1
ATOM 687 O O . ARG A 1 86 ? -1.593 -12.811 8.597 1.00 88.94 86 ARG A O 1
ATOM 694 N N . PHE A 1 87 ? -0.093 -11.267 9.226 1.00 90.62 87 PHE A N 1
ATOM 695 C CA . PHE A 1 87 ? 0.614 -12.109 10.184 1.00 90.62 87 PHE A CA 1
ATOM 696 C C . PHE A 1 87 ? 1.090 -11.287 11.381 1.00 90.62 87 PHE A C 1
ATOM 698 O O . PHE A 1 87 ? 1.276 -10.074 11.308 1.00 90.62 87 PHE A O 1
ATOM 705 N N . LYS A 1 88 ? 1.280 -11.954 12.519 1.00 89.56 88 LYS A N 1
ATOM 706 C CA . LYS A 1 88 ? 1.756 -11.311 13.746 1.00 89.56 88 LYS A CA 1
ATOM 707 C C . LYS A 1 88 ? 3.256 -11.524 13.887 1.00 89.56 88 LYS A C 1
ATOM 709 O O . LYS A 1 88 ? 3.728 -12.655 13.809 1.00 89.56 88 LYS A O 1
ATOM 714 N N . TYR A 1 89 ? 3.982 -10.444 14.148 1.00 90.56 89 TYR A N 1
ATOM 715 C CA . TYR A 1 89 ? 5.401 -10.473 14.477 1.00 90.56 89 TYR A CA 1
ATOM 716 C C . TYR A 1 89 ? 5.634 -9.690 15.773 1.00 90.56 89 TYR A C 1
ATOM 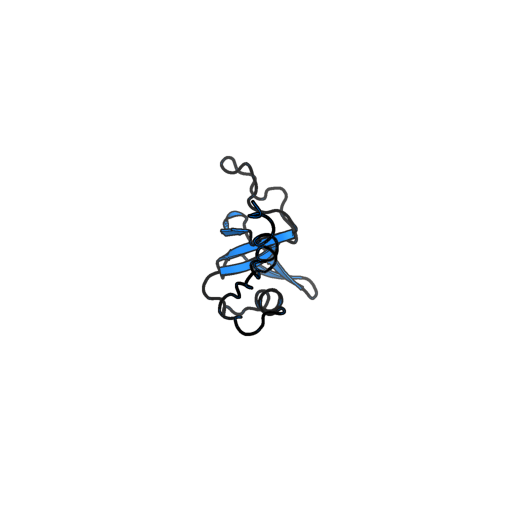718 O O . TYR A 1 89 ? 5.580 -8.458 15.818 1.00 90.56 89 TYR A O 1
ATOM 726 N N . GLY A 1 90 ? 5.842 -10.422 16.870 1.00 90.81 90 GLY A N 1
ATOM 727 C CA . GLY A 1 90 ? 5.953 -9.841 18.207 1.00 90.81 90 GLY A CA 1
ATOM 728 C C . GLY A 1 90 ? 4.652 -9.169 18.654 1.00 90.81 90 GLY A C 1
ATOM 729 O O . GLY A 1 90 ? 3.623 -9.826 18.797 1.00 90.81 90 GLY A O 1
ATOM 730 N N . LYS A 1 91 ? 4.708 -7.854 18.900 1.00 87.62 91 LYS A N 1
ATOM 731 C CA . LYS A 1 91 ? 3.544 -7.029 19.280 1.00 87.62 91 LYS A CA 1
ATOM 732 C C . LYS A 1 91 ? 2.891 -6.319 18.090 1.00 87.62 91 LYS A C 1
ATOM 734 O O . LYS A 1 91 ? 1.904 -5.614 18.285 1.00 87.62 91 LYS A O 1
ATOM 739 N N . SER A 1 92 ? 3.444 -6.494 16.893 1.00 83.44 92 SER A N 1
ATOM 740 C CA . SER A 1 92 ? 2.985 -5.830 15.679 1.00 83.44 92 SER A CA 1
ATOM 741 C C . SER A 1 92 ? 2.246 -6.814 14.782 1.00 83.44 92 SER A C 1
ATOM 743 O O . SER A 1 92 ? 2.610 -7.987 14.681 1.00 83.44 92 SER A O 1
ATOM 745 N N . GLU A 1 93 ? 1.204 -6.327 14.123 1.00 86.31 93 GLU A N 1
ATOM 746 C CA . GLU A 1 93 ? 0.552 -7.030 13.027 1.00 86.31 93 GLU A CA 1
ATOM 747 C C . GLU A 1 93 ? 1.052 -6.426 11.720 1.00 86.31 93 GLU A C 1
ATOM 749 O O . GLU A 1 93 ? 1.076 -5.207 11.569 1.00 86.31 93 GLU A O 1
ATOM 754 N N . LEU A 1 94 ? 1.515 -7.287 10.824 1.00 88.88 94 LEU A N 1
ATOM 755 C CA . LEU A 1 94 ? 2.109 -6.919 9.551 1.00 88.88 94 LEU A CA 1
ATOM 756 C C . LEU A 1 94 ? 1.313 -7.558 8.423 1.00 88.88 94 LEU A C 1
ATOM 758 O O . LEU A 1 94 ? 0.661 -8.591 8.602 1.00 88.88 94 LEU A O 1
ATOM 762 N N . ARG A 1 95 ? 1.413 -6.958 7.243 1.00 90.94 95 ARG A N 1
ATOM 763 C CA . ARG A 1 95 ? 0.845 -7.487 6.014 1.00 90.94 95 ARG A CA 1
ATOM 764 C C . ARG A 1 95 ? 1.952 -7.660 4.988 1.00 90.94 95 ARG A C 1
ATOM 766 O O . ARG A 1 95 ? 2.777 -6.771 4.802 1.00 90.94 95 ARG A O 1
ATOM 773 N N . ILE A 1 96 ? 1.966 -8.814 4.336 1.00 93.38 96 ILE A N 1
ATOM 774 C CA . ILE A 1 96 ? 2.799 -9.077 3.163 1.00 93.38 96 ILE A CA 1
ATOM 775 C C . ILE A 1 96 ? 1.892 -9.225 1.946 1.00 93.38 96 ILE A C 1
ATOM 777 O O . ILE A 1 96 ? 0.838 -9.850 2.036 1.00 93.38 96 ILE A O 1
ATOM 781 N N . MET A 1 97 ? 2.275 -8.640 0.818 1.00 93.44 97 MET A N 1
ATOM 782 C CA . MET A 1 97 ? 1.536 -8.731 -0.440 1.00 93.44 97 MET A CA 1
ATOM 783 C C . MET A 1 97 ? 2.498 -8.703 -1.622 1.00 93.44 97 MET A C 1
ATOM 785 O O . MET A 1 97 ? 3.652 -8.299 -1.468 1.00 93.44 97 MET A O 1
ATOM 789 N N . ASN A 1 98 ? 2.005 -9.127 -2.782 1.00 91.81 98 ASN A N 1
ATOM 790 C CA . ASN A 1 98 ? 2.725 -8.970 -4.037 1.00 91.81 98 ASN A CA 1
ATOM 791 C C . ASN A 1 98 ? 2.676 -7.504 -4.481 1.00 91.81 98 ASN A C 1
ATOM 793 O O . ASN A 1 98 ? 1.733 -6.776 -4.176 1.00 91.81 98 ASN A O 1
ATOM 797 N N . ASP A 1 99 ? 3.691 -7.090 -5.223 1.00 90.38 99 ASP A N 1
ATOM 798 C CA . ASP A 1 99 ? 3.816 -5.767 -5.831 1.00 90.38 99 ASP A CA 1
ATOM 799 C C . ASP A 1 99 ? 2.683 -5.463 -6.833 1.00 90.38 99 ASP A C 1
ATOM 801 O O . ASP A 1 99 ? 2.261 -4.318 -6.954 1.00 90.38 99 ASP A O 1
ATOM 805 N N . ASP A 1 100 ? 2.119 -6.496 -7.467 1.00 89.56 100 ASP A N 1
ATOM 806 C CA . ASP A 1 100 ? 0.937 -6.418 -8.343 1.00 89.56 100 ASP A CA 1
ATOM 807 C C . ASP A 1 100 ? -0.362 -5.953 -7.686 1.00 89.56 100 ASP A C 1
ATOM 809 O O . ASP A 1 100 ? -1.279 -5.492 -8.363 1.00 89.56 100 ASP A O 1
ATOM 813 N N . GLU A 1 101 ? -0.470 -6.099 -6.370 1.00 92.19 101 GLU A N 1
ATOM 814 C CA . GLU A 1 101 ? -1.703 -5.795 -5.639 1.00 92.19 101 GLU A CA 1
ATOM 815 C C . GLU A 1 101 ? -1.824 -4.305 -5.276 1.00 92.19 101 GLU A C 1
ATOM 817 O O . GLU A 1 101 ? -2.860 -3.855 -4.770 1.00 92.19 101 GLU A O 1
ATOM 822 N N . ILE A 1 102 ? -0.761 -3.531 -5.510 1.00 91.38 102 ILE A N 1
ATOM 823 C CA . ILE A 1 102 ? -0.731 -2.092 -5.267 1.00 91.38 102 ILE A CA 1
ATOM 824 C C . ILE A 1 102 ? -1.530 -1.375 -6.357 1.00 91.38 102 ILE A C 1
ATOM 826 O O . ILE A 1 102 ? -1.313 -1.577 -7.540 1.00 91.38 102 ILE A O 1
ATOM 830 N N . LEU A 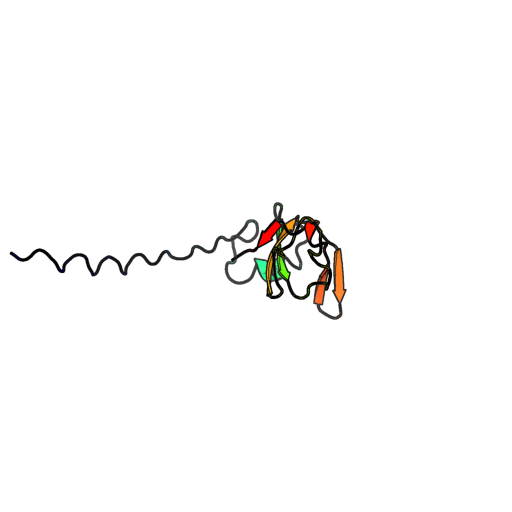1 103 ? -2.455 -0.501 -5.967 1.00 91.12 103 LEU A N 1
ATOM 831 C CA . LEU A 1 103 ? -3.320 0.230 -6.900 1.00 91.12 103 LEU A CA 1
ATOM 832 C C . LEU A 1 103 ? -2.840 1.665 -7.147 1.00 91.12 103 LEU A C 1
ATOM 834 O O . LEU A 1 103 ? -2.980 2.176 -8.256 1.00 91.12 103 LEU A O 1
ATOM 838 N N . ALA A 1 104 ? -2.332 2.339 -6.111 1.00 90.19 104 ALA A N 1
ATOM 839 C CA . ALA A 1 104 ? -1.888 3.733 -6.183 1.00 90.19 104 ALA A CA 1
ATOM 840 C C . ALA A 1 104 ? -1.017 4.128 -4.980 1.00 90.19 104 ALA A C 1
ATOM 842 O O . ALA A 1 104 ? -1.127 3.522 -3.914 1.00 90.19 104 ALA A O 1
ATOM 843 N N . ILE A 1 105 ? -0.223 5.195 -5.129 1.00 90.25 105 ILE A N 1
ATOM 844 C CA . ILE A 1 105 ? 0.386 5.924 -4.004 1.00 90.25 105 ILE A CA 1
ATOM 845 C C . ILE A 1 105 ? -0.588 7.002 -3.515 1.00 90.25 105 ILE A C 1
ATOM 847 O O . ILE A 1 105 ? -1.203 7.699 -4.325 1.00 90.25 105 ILE A O 1
ATOM 851 N N . VAL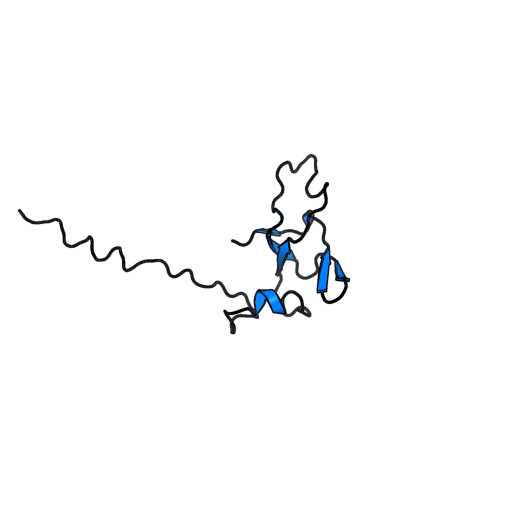 A 1 106 ? -0.693 7.162 -2.198 1.00 84.31 106 VAL A N 1
ATOM 852 C CA . VAL A 1 106 ? -1.422 8.255 -1.543 1.00 84.31 106 VAL A CA 1
ATOM 853 C C . VAL A 1 106 ? -0.435 9.366 -1.156 1.00 84.31 106 VAL A C 1
ATOM 855 O O . VAL A 1 106 ? 0.596 9.047 -0.559 1.00 84.31 106 VAL A O 1
ATOM 858 N N . PRO A 1 107 ? -0.706 10.634 -1.526 1.00 73.88 107 PRO A N 1
ATOM 859 C CA . PRO A 1 107 ? 0.133 11.782 -1.178 1.00 73.88 107 PRO A CA 1
ATOM 860 C C . PRO A 1 107 ? -0.001 12.226 0.283 1.00 73.88 107 PRO A C 1
ATOM 862 O O . PRO A 1 107 ? -1.089 12.030 0.872 1.00 73.88 107 PRO A O 1
#

Radius of gyration: 20.53 Å; chains: 1; bounding box: 31×71×38 Å

Secondary structure (DSSP, 8-state):
---SSSSSSSGGG--------PPTT-TT-TTTHHHHHHHT-SS-SSSEEEEE-----TTTT-SSS--S-S--TT-EEEEETT-SEEEEETTEEEEE--GGGEEEEE-